Protein AF-A0A258KCG7-F1 (afdb_monomer)

pLDDT: mean 89.21, std 12.98, range [56.03, 98.56]

Radius of gyration: 28.9 Å; Cα contacts (8 Å, |Δi|>4): 181; chains: 1; bounding box: 53×54×81 Å

Nearest PDB structures (foldseek):
  7aq4-assembly1_B  TM=9.337E-01  e=1.132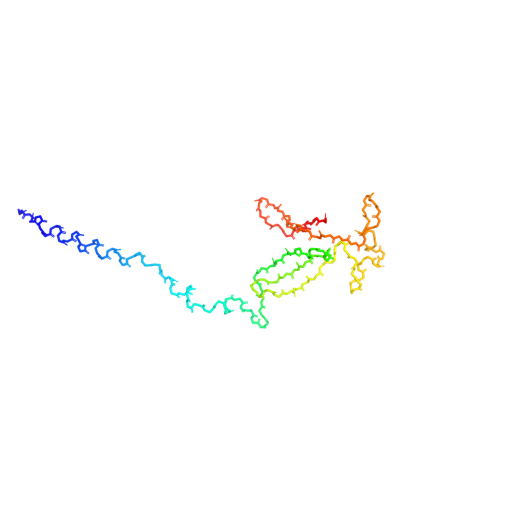E-05  Stutzerimonas stutzeri
  6y77-assembly1_B  TM=9.290E-01  e=1.818E-05  Stutzerimonas stutzeri
  6y6y-assembly1_B  TM=9.314E-01  e=2.444E-05  Stutzerimonas stutzeri
  6y7d-assembly1_B  TM=9.313E-01  e=2.593E-05  Stutzerimonas stutzeri
  2iwk-assembly1_B  TM=8.336E-01  e=1.352E-05  Achromobacter cycloclastes

Sequence (130 aa):
MKINSKYVQGMAALALLASMNACKPKDAGSVVSGDAAAKVYVAPGKYDEYYNFVSGGFSGQLSVYGLPSGRLLRVIPVFSVDPEKGWGYSEETKPMLNTSHGNVPWDDLHHVSMSQTNGEIDGRWVFANG

Foldseek 3Di:
DDDDVVVVVVVVVVVVVVVVVVPDDPCPPCVVPPPPVVVFDDDPPGFAPDWDWDWPFQQQWIWIAGPPNRDTDDIHHAAAQDVVVCACNDPVRVCRQQDPVGGRRTDTWDDKDADDDPPDRPPPDIDTDD

Secondary structure (DSSP, 8-state):
----HHHHHHHHHHHHHHHTTTTS-TTHHHHHHS-HHHHH---TT---SEEEEEE-BTT--EEEEEETTTEEEEEE-SSS-BTTTTBTTSTTTGGGGEETTEE-----B--EEEEEETTEEEEEEEEE--

Structure (mmCIF, N/CA/C/O backbone):
data_AF-A0A258KCG7-F1
#
_entry.id   AF-A0A258KCG7-F1
#
loop_
_atom_site.group_PDB
_atom_site.id
_atom_site.type_symbol
_atom_site.label_atom_id
_atom_site.label_alt_id
_atom_site.label_comp_id
_atom_site.label_asym_id
_atom_site.label_entity_id
_atom_site.label_seq_id
_atom_site.pdbx_PDB_ins_code
_atom_site.Cartn_x
_atom_site.Cartn_y
_atom_site.Cartn_z
_atom_site.occupancy
_atom_site.B_iso_or_equiv
_atom_site.auth_seq_id
_atom_site.auth_comp_id
_atom_site.auth_asym_id
_atom_site.auth_atom_id
_atom_site.pdbx_PDB_model_num
ATOM 1 N N . MET A 1 1 ? -34.702 39.872 57.531 1.00 56.03 1 MET A N 1
ATOM 2 C CA . MET A 1 1 ? -34.194 38.529 57.888 1.00 56.03 1 MET A CA 1
ATOM 3 C C . MET A 1 1 ? -32.697 38.494 57.588 1.00 56.03 1 MET A C 1
ATOM 5 O O . MET A 1 1 ? -32.335 38.585 56.425 1.00 56.03 1 MET A O 1
ATOM 9 N N . LYS A 1 2 ? -31.819 38.508 58.604 1.00 58.19 2 LYS A N 1
ATOM 10 C CA . LYS A 1 2 ? -30.358 38.474 58.389 1.00 58.19 2 LYS A CA 1
ATOM 11 C C . LYS A 1 2 ? -29.946 37.024 58.144 1.00 58.19 2 LYS A C 1
ATOM 13 O O . LYS A 1 2 ? -29.976 36.218 59.069 1.00 58.19 2 LYS A O 1
ATOM 18 N N . ILE A 1 3 ? -29.621 36.688 56.900 1.00 67.44 3 ILE A N 1
ATOM 19 C CA . ILE A 1 3 ? -29.118 35.358 56.557 1.00 67.44 3 ILE A CA 1
ATOM 20 C C . ILE A 1 3 ? -27.730 35.224 57.190 1.00 67.44 3 ILE A C 1
ATOM 22 O O . ILE A 1 3 ? -26.850 36.055 56.973 1.00 67.44 3 ILE A O 1
ATOM 26 N N . ASN A 1 4 ? -27.562 34.220 58.045 1.00 75.12 4 ASN A N 1
ATOM 27 C CA . ASN A 1 4 ? -26.335 34.038 58.807 1.00 75.12 4 ASN A CA 1
ATOM 28 C C . ASN A 1 4 ? -25.240 33.481 57.882 1.00 75.12 4 ASN A C 1
ATOM 30 O O . ASN A 1 4 ? -25.382 32.386 57.336 1.00 75.12 4 ASN A O 1
ATOM 34 N N . SER A 1 5 ? -24.156 34.246 57.714 1.00 74.56 5 SER A N 1
ATOM 35 C CA . SER A 1 5 ? -23.048 33.967 56.784 1.00 74.56 5 SER A CA 1
ATOM 36 C C . SER A 1 5 ? -22.471 32.551 56.939 1.00 74.56 5 SER A C 1
ATOM 38 O O . SER A 1 5 ? -22.109 31.913 55.954 1.00 74.56 5 SER A O 1
ATOM 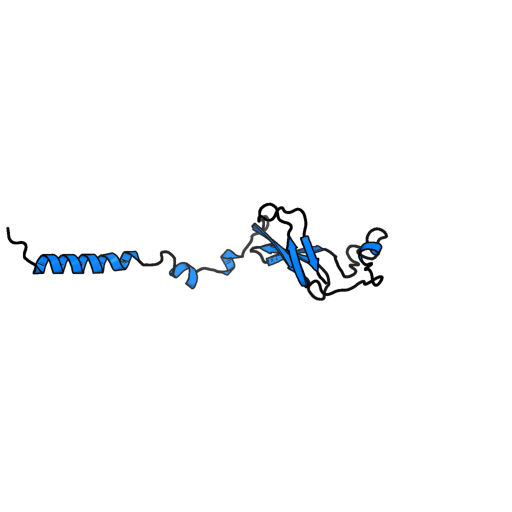40 N N . LYS A 1 6 ? -22.509 31.996 58.159 1.00 75.81 6 LYS A N 1
ATOM 41 C CA . LYS A 1 6 ? -22.060 30.626 58.450 1.00 75.81 6 LYS A CA 1
ATOM 42 C C . LYS A 1 6 ? -22.858 29.548 57.701 1.00 75.81 6 LYS A C 1
ATOM 44 O O . LYS A 1 6 ? -22.276 28.559 57.269 1.00 75.81 6 LYS A O 1
ATOM 49 N N . TYR A 1 7 ? -24.165 29.741 57.500 1.00 78.75 7 TYR A N 1
ATOM 50 C CA . TYR A 1 7 ? -24.996 28.793 56.745 1.00 78.75 7 TYR A CA 1
ATOM 51 C C . TYR A 1 7 ? -24.777 28.913 55.233 1.00 78.75 7 TYR A C 1
ATOM 53 O O . TYR A 1 7 ? -24.776 27.903 54.537 1.00 78.75 7 TYR A O 1
ATOM 61 N N . VAL A 1 8 ? -24.517 30.127 54.733 1.00 77.81 8 VAL A N 1
ATOM 62 C CA . VAL A 1 8 ? -24.192 30.368 53.315 1.00 77.81 8 VAL A CA 1
ATOM 63 C C . VAL A 1 8 ? -22.843 29.744 52.958 1.00 77.81 8 VAL A C 1
ATOM 65 O O . VAL A 1 8 ? -22.731 29.055 51.948 1.00 77.81 8 VAL A O 1
ATOM 68 N N . GLN A 1 9 ? -21.837 29.915 53.819 1.00 78.44 9 GLN A N 1
ATOM 69 C CA . GLN A 1 9 ? -20.523 29.289 53.658 1.00 78.44 9 GLN A CA 1
ATOM 70 C C . GLN A 1 9 ? -20.601 27.757 53.744 1.00 78.44 9 GLN A C 1
ATOM 72 O O . GLN A 1 9 ? -19.990 27.071 52.928 1.00 78.44 9 GLN A O 1
ATOM 77 N N . GLY A 1 10 ? -21.399 27.218 54.675 1.00 82.50 10 GLY A N 1
ATOM 78 C CA . GLY A 1 10 ? -21.628 25.774 54.789 1.00 82.50 10 GLY A CA 1
ATOM 79 C C . GLY A 1 10 ? -22.304 25.174 53.552 1.00 82.50 10 GLY A C 1
ATOM 80 O O . GLY A 1 10 ? -21.869 24.140 53.050 1.00 82.50 10 GLY A O 1
ATOM 81 N N . MET A 1 11 ? -23.320 25.849 53.006 1.00 80.62 11 MET A N 1
ATOM 82 C CA . MET A 1 11 ? -23.983 25.415 51.773 1.00 80.62 11 MET A CA 1
ATOM 83 C C . MET A 1 11 ? -23.080 25.516 50.540 1.00 80.62 11 MET A C 1
ATOM 85 O O . MET A 1 11 ? -23.105 24.621 49.698 1.00 80.62 11 MET A O 1
ATOM 89 N N . ALA A 1 12 ? -22.259 26.565 50.437 1.00 80.88 12 ALA A N 1
ATOM 90 C CA . ALA A 1 12 ? -21.298 26.711 49.347 1.00 80.88 12 ALA A CA 1
ATOM 91 C C . ALA A 1 12 ? -20.230 25.604 49.380 1.00 80.88 12 ALA A C 1
ATOM 93 O O . ALA A 1 12 ? -19.930 25.010 48.346 1.00 80.88 12 ALA A O 1
ATOM 94 N N . ALA A 1 13 ? -19.711 25.265 50.565 1.00 81.50 13 ALA A N 1
ATOM 95 C CA . ALA A 1 13 ? -18.760 24.166 50.729 1.00 81.50 13 ALA A CA 1
ATOM 96 C C . ALA A 1 13 ? -19.371 22.810 50.331 1.00 81.50 13 ALA A C 1
ATOM 98 O O . ALA A 1 13 ? -18.725 22.015 49.648 1.00 81.50 13 ALA A O 1
ATOM 99 N N . LEU A 1 14 ? -20.633 22.564 50.698 1.00 80.69 14 LEU A N 1
ATOM 100 C CA . LEU A 1 14 ? -21.340 21.332 50.349 1.00 80.69 14 LEU A CA 1
ATOM 101 C C . LEU A 1 14 ? -21.627 21.231 48.839 1.00 80.69 14 LEU A C 1
ATOM 103 O O . LEU A 1 14 ? -21.487 20.156 48.260 1.00 80.69 14 LEU A O 1
ATOM 107 N N . ALA A 1 15 ? -21.954 22.351 48.186 1.00 79.50 15 ALA A N 1
ATOM 108 C CA . ALA A 1 15 ? -22.127 22.41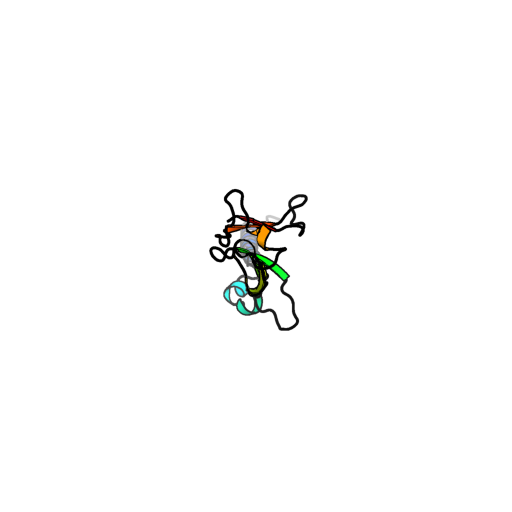7 46.735 1.00 79.50 15 ALA A CA 1
ATOM 109 C C . ALA A 1 15 ? -20.809 22.167 45.976 1.00 79.50 15 ALA A C 1
ATOM 111 O O . ALA A 1 15 ? -20.798 21.423 44.993 1.00 79.50 15 ALA A O 1
ATOM 112 N N . LEU A 1 16 ? -19.684 22.713 46.460 1.00 78.31 16 LEU A N 1
ATOM 113 C CA . LEU A 1 16 ? -18.359 22.437 45.893 1.00 78.31 16 LEU A CA 1
ATOM 114 C C . LEU A 1 16 ? -17.973 20.959 46.037 1.00 78.31 16 LEU A C 1
ATOM 116 O O . LEU A 1 16 ? -17.540 20.347 45.062 1.00 78.31 16 LEU A O 1
ATOM 120 N N . LEU A 1 17 ? -18.187 20.356 47.208 1.00 74.56 17 LEU A N 1
ATOM 121 C CA . LEU A 1 17 ? -17.909 18.933 47.438 1.00 74.56 17 LEU A CA 1
ATOM 122 C C . LEU A 1 17 ? -18.791 18.016 46.571 1.00 74.56 17 LEU A C 1
ATOM 124 O O . LEU A 1 17 ? -18.309 17.011 46.050 1.00 74.56 17 LEU A O 1
ATOM 128 N N . ALA A 1 18 ? -20.059 18.379 46.353 1.00 73.44 18 ALA A N 1
ATOM 129 C CA . ALA A 1 18 ? -20.953 17.642 45.459 1.00 73.44 18 ALA A CA 1
ATOM 130 C C . ALA A 1 18 ? -20.521 17.740 43.982 1.00 73.44 18 ALA A C 1
ATOM 132 O O . ALA A 1 18 ? -20.618 16.756 43.246 1.00 73.44 18 ALA A O 1
ATOM 133 N N . SER A 1 19 ? -19.978 18.888 43.557 1.00 70.06 19 SER A N 1
ATOM 134 C CA . SER A 1 19 ? -19.519 19.109 42.176 1.00 70.06 19 SER A CA 1
ATOM 135 C C . SER A 1 19 ? -18.281 18.288 41.783 1.00 70.06 19 SER A C 1
ATOM 137 O O . SER A 1 19 ? -18.084 18.000 40.603 1.00 70.06 19 SER A O 1
ATOM 139 N N . MET A 1 20 ? -17.487 17.812 42.752 1.00 64.50 20 MET A N 1
ATOM 140 C CA . MET A 1 20 ? -16.288 17.006 42.476 1.00 64.50 20 MET A CA 1
ATOM 141 C C . MET A 1 20 ? -16.585 15.578 41.991 1.00 64.50 20 MET A C 1
ATOM 143 O O . MET A 1 20 ? -15.712 14.937 41.409 1.00 64.50 20 MET A O 1
ATOM 147 N N . ASN A 1 21 ? -17.817 15.078 42.149 1.00 62.19 21 ASN A N 1
ATOM 148 C CA . ASN A 1 21 ? -18.220 13.782 41.585 1.00 62.19 21 ASN A CA 1
ATOM 149 C C . ASN A 1 21 ? -18.655 13.863 40.109 1.00 62.19 21 ASN A C 1
ATOM 151 O O . ASN A 1 21 ? -18.767 12.826 39.459 1.00 62.19 21 ASN A O 1
ATOM 155 N N . ALA A 1 22 ? -18.860 15.067 39.560 1.00 64.12 22 ALA A N 1
ATOM 156 C CA . ALA A 1 22 ? -19.270 15.266 38.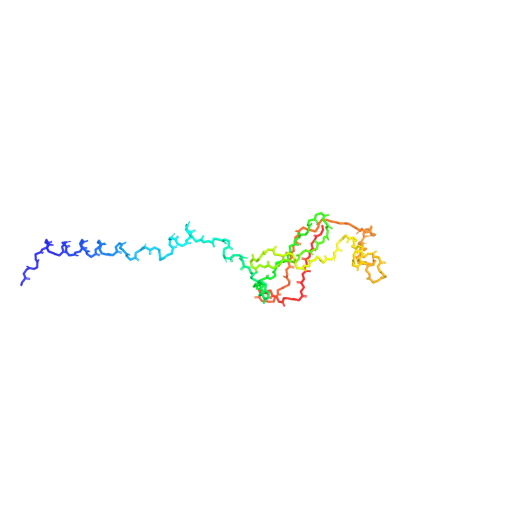167 1.00 64.12 22 ALA A CA 1
ATOM 157 C C . ALA A 1 22 ? -18.100 15.214 37.161 1.00 64.12 22 ALA A C 1
ATOM 159 O O . ALA A 1 22 ? -18.333 15.119 35.960 1.00 64.12 22 ALA A O 1
ATOM 160 N N . CYS A 1 23 ? -16.850 15.226 37.644 1.00 63.50 23 CYS A N 1
ATOM 161 C CA . CYS A 1 23 ? -15.625 15.180 36.833 1.00 63.50 23 CYS A CA 1
ATOM 162 C C . CYS A 1 23 ? -14.963 13.789 36.787 1.00 63.50 23 CYS A C 1
ATOM 164 O O . CYS A 1 23 ? -13.768 13.680 36.518 1.00 63.50 23 CYS A O 1
ATOM 166 N N . LYS A 1 24 ? -15.701 12.705 37.060 1.00 66.56 24 LYS A N 1
ATOM 167 C CA . LYS A 1 24 ? -15.178 11.352 36.819 1.00 66.56 24 LYS A CA 1
ATOM 168 C C . LYS A 1 24 ? -15.295 11.021 35.325 1.00 66.56 24 LYS A C 1
ATOM 170 O O . LYS A 1 24 ? -16.412 11.052 34.804 1.00 66.56 24 LYS A O 1
ATOM 175 N N . PRO A 1 25 ? -14.191 10.680 34.631 1.00 68.06 25 PRO A N 1
ATOM 176 C CA . PRO A 1 25 ? -14.265 10.151 33.275 1.00 68.06 25 PRO A CA 1
ATOM 177 C C . PRO A 1 25 ? -15.145 8.902 33.295 1.00 68.06 25 PRO A C 1
ATOM 179 O O . PRO A 1 25 ? -14.873 7.971 34.055 1.00 68.06 25 PRO A O 1
ATOM 182 N N . LYS A 1 26 ? -16.204 8.886 32.481 1.00 63.66 26 LYS A N 1
ATOM 183 C CA . LYS A 1 26 ? -17.196 7.798 32.458 1.00 63.66 26 LYS A CA 1
ATOM 184 C C . LYS A 1 26 ? -16.602 6.431 32.080 1.00 63.66 26 LYS A C 1
ATOM 186 O O . LYS A 1 26 ? -17.225 5.420 32.368 1.00 63.66 26 LYS A O 1
ATOM 191 N N . ASP A 1 27 ? -15.383 6.406 31.537 1.00 60.41 27 ASP A N 1
ATOM 192 C CA . ASP A 1 27 ? -14.767 5.222 30.929 1.00 60.41 27 ASP A CA 1
ATOM 193 C C . ASP A 1 27 ? -13.331 4.914 31.392 1.00 60.41 27 ASP A C 1
ATOM 195 O O . ASP A 1 27 ? -12.649 4.084 30.799 1.00 60.41 27 ASP A O 1
ATOM 199 N N . ALA A 1 28 ? -12.837 5.516 32.481 1.00 61.31 28 ALA A N 1
ATOM 200 C CA . ALA A 1 28 ? -11.464 5.240 32.941 1.00 61.31 28 ALA A CA 1
ATOM 201 C C . ALA A 1 28 ? -11.218 3.749 33.274 1.00 61.31 28 ALA A C 1
ATOM 203 O O . ALA A 1 28 ? -10.111 3.244 33.094 1.00 61.31 28 ALA A O 1
ATOM 204 N N . GLY A 1 29 ? -12.254 3.025 33.719 1.00 60.47 29 GLY A N 1
ATOM 205 C CA . GLY A 1 29 ? -12.169 1.592 34.012 1.00 60.47 29 GLY A CA 1
ATOM 206 C C . GLY A 1 29 ? -12.074 0.710 32.762 1.00 60.47 29 GLY A C 1
ATOM 207 O O . GLY A 1 29 ? -11.313 -0.257 32.765 1.00 60.47 29 GLY A O 1
ATOM 208 N N . SER A 1 30 ? -12.779 1.052 31.677 1.00 58.81 30 SER A N 1
ATOM 209 C CA . SER A 1 30 ? -12.830 0.244 30.445 1.00 58.81 30 SER A CA 1
ATOM 210 C C . SER A 1 30 ? -11.537 0.319 29.626 1.00 58.81 30 SER A C 1
ATOM 212 O O . SER A 1 30 ? -11.247 -0.584 28.846 1.00 58.81 30 SER A O 1
ATOM 214 N N . VAL A 1 31 ? -10.719 1.354 29.833 1.00 59.03 31 VAL A N 1
ATOM 215 C CA . VAL A 1 31 ? -9.389 1.481 29.214 1.00 59.03 31 VAL A CA 1
ATOM 216 C C . VAL A 1 31 ? -8.351 0.590 29.905 1.00 59.03 31 VAL A C 1
ATOM 218 O O . VAL A 1 31 ? -7.487 0.039 29.234 1.00 59.03 31 VAL A O 1
ATOM 221 N N . VAL A 1 32 ? -8.447 0.413 31.228 1.00 62.00 32 VAL A N 1
ATOM 222 C CA . VAL A 1 32 ? -7.477 -0.371 32.022 1.00 62.00 32 VAL A CA 1
ATOM 223 C C . VAL A 1 32 ? -7.856 -1.855 32.113 1.00 62.00 32 VAL A C 1
ATOM 225 O O . VAL A 1 32 ? -6.980 -2.703 32.243 1.00 62.00 32 VAL A O 1
ATOM 228 N N . SER A 1 33 ? -9.150 -2.178 32.030 1.00 61.25 33 SER A N 1
ATOM 229 C CA . SER A 1 33 ? -9.673 -3.552 32.155 1.00 61.25 33 SER A CA 1
ATOM 230 C C . SER A 1 33 ? -10.390 -4.076 30.905 1.00 61.25 33 SER A C 1
ATOM 232 O O . SER A 1 33 ? -10.911 -5.189 30.914 1.00 61.25 33 SER A O 1
ATOM 234 N N . GLY A 1 34 ? -10.433 -3.291 29.826 1.00 61.88 34 GLY A N 1
ATOM 235 C CA . GLY A 1 34 ? -11.039 -3.711 28.567 1.00 61.88 34 GLY A CA 1
ATOM 236 C C . GLY A 1 34 ? -10.186 -4.747 27.846 1.00 61.88 34 GLY A C 1
ATOM 237 O O . GLY A 1 34 ? -8.971 -4.598 27.737 1.00 61.88 34 GLY A O 1
ATOM 238 N N . ASP A 1 35 ? -10.840 -5.771 27.305 1.00 76.56 35 ASP A N 1
ATOM 239 C CA . ASP A 1 35 ? -10.208 -6.761 26.440 1.00 76.56 35 ASP A CA 1
ATOM 240 C C . ASP A 1 35 ? -9.791 -6.099 25.115 1.00 76.56 35 ASP A C 1
ATOM 242 O O . ASP A 1 35 ? -10.573 -5.966 24.171 1.00 76.56 35 ASP A O 1
ATOM 246 N N . ALA A 1 36 ? -8.551 -5.609 25.062 1.00 78.38 36 ALA A N 1
ATOM 247 C CA . ALA A 1 36 ? -7.979 -5.009 23.862 1.00 78.38 36 ALA A CA 1
ATOM 248 C C . ALA A 1 36 ? -7.968 -5.994 22.681 1.00 78.38 36 ALA A C 1
ATOM 250 O O . ALA A 1 36 ? -8.107 -5.562 21.537 1.00 78.38 36 ALA A O 1
ATOM 251 N N . ALA A 1 37 ? -7.870 -7.302 22.945 1.00 80.56 37 ALA A N 1
ATOM 252 C CA . ALA A 1 37 ? -7.913 -8.321 21.904 1.00 80.56 37 ALA A CA 1
ATOM 253 C C . ALA A 1 37 ? -9.317 -8.427 21.289 1.00 80.56 37 ALA A C 1
ATOM 255 O O . ALA A 1 37 ? -9.443 -8.505 20.066 1.00 80.56 37 ALA A O 1
ATOM 256 N N . ALA A 1 38 ? -10.379 -8.319 22.096 1.00 83.69 38 ALA A N 1
ATOM 257 C CA . ALA A 1 38 ? -11.752 -8.283 21.585 1.00 83.69 38 ALA A CA 1
ATOM 258 C C . ALA A 1 38 ? -12.019 -7.092 20.646 1.00 83.69 38 ALA A C 1
ATOM 260 O O . ALA A 1 38 ? -12.866 -7.199 19.762 1.00 83.69 38 ALA A O 1
ATOM 261 N N . LYS A 1 39 ? -11.292 -5.972 20.789 1.00 84.44 39 LYS A N 1
ATOM 262 C CA . LYS A 1 39 ? -11.452 -4.785 19.925 1.00 84.44 39 LYS A CA 1
ATOM 263 C C . LYS A 1 39 ? -10.850 -4.946 18.526 1.00 84.44 39 LYS A C 1
ATOM 265 O O . LYS A 1 39 ? -11.278 -4.249 17.613 1.00 84.44 39 LYS A O 1
ATOM 270 N N . VAL A 1 40 ? -9.866 -5.831 18.359 1.00 91.81 40 VAL A N 1
ATOM 271 C CA . VAL A 1 40 ? -9.204 -6.089 17.063 1.00 91.81 40 VAL A CA 1
ATOM 272 C C . VAL A 1 40 ? -9.673 -7.387 16.404 1.00 91.81 40 VAL A C 1
ATOM 274 O O . VAL A 1 40 ? -9.306 -7.687 15.270 1.00 91.81 40 VAL A O 1
ATOM 277 N N . TYR A 1 41 ? -10.503 -8.165 17.099 1.00 93.56 41 TYR A N 1
ATOM 278 C CA . TYR A 1 41 ? -11.031 -9.414 16.580 1.00 93.56 41 TYR A CA 1
ATOM 279 C C . TYR A 1 41 ? -12.113 -9.177 15.519 1.00 93.56 41 TYR A C 1
ATOM 281 O O . TYR A 1 41 ? -13.151 -8.571 15.781 1.00 93.56 41 TYR A O 1
ATOM 289 N N . VAL A 1 42 ? -11.901 -9.739 14.326 1.00 96.12 42 VAL A N 1
ATOM 290 C CA . VAL A 1 42 ? -12.881 -9.752 13.232 1.00 96.12 42 VAL A CA 1
ATOM 291 C C . VAL A 1 42 ? -13.244 -11.201 12.915 1.00 96.12 42 VAL A C 1
ATOM 293 O O . VAL A 1 42 ? -12.426 -11.966 12.401 1.00 96.12 42 VAL A O 1
ATOM 296 N N . ALA A 1 43 ? -14.481 -11.586 13.235 1.00 96.19 43 ALA A N 1
ATOM 297 C CA . ALA A 1 43 ? -14.963 -12.956 13.077 1.00 96.19 43 ALA A CA 1
ATOM 298 C C . ALA A 1 43 ? -15.018 -13.407 11.597 1.00 96.19 43 ALA A C 1
ATOM 300 O O . ALA A 1 43 ? -15.171 -12.576 10.696 1.00 96.19 43 ALA A O 1
ATOM 301 N N . PRO A 1 44 ? -14.963 -14.724 11.315 1.00 97.38 44 PRO A N 1
ATOM 302 C CA . PRO A 1 44 ? -15.188 -15.252 9.971 1.00 97.38 44 PRO A CA 1
ATOM 303 C C . PRO A 1 44 ? -16.509 -14.757 9.363 1.00 97.38 44 PRO A C 1
ATOM 305 O O . PRO A 1 44 ? -17.540 -14.710 10.034 1.00 97.38 44 PRO A O 1
ATOM 308 N N . GLY A 1 45 ? -16.478 -14.369 8.086 1.00 97.38 45 GLY A N 1
ATOM 309 C CA . GLY A 1 45 ? -17.635 -13.792 7.390 1.00 97.38 45 GLY A CA 1
ATOM 310 C C . GLY A 1 45 ? -17.919 -12.319 7.719 1.00 97.38 45 GLY A C 1
ATOM 311 O O . GLY A 1 45 ? -18.920 -11.782 7.248 1.00 97.38 45 GLY A O 1
ATOM 312 N N . LYS A 1 46 ? -17.066 -11.658 8.514 1.00 97.88 46 LYS A N 1
ATOM 313 C CA . LYS A 1 46 ? -17.101 -10.207 8.745 1.00 97.88 46 LYS A CA 1
ATOM 314 C C . LYS A 1 46 ? -15.929 -9.512 8.057 1.00 97.88 46 LYS A C 1
ATOM 316 O O . LYS A 1 46 ? -14.868 -10.107 7.856 1.00 97.88 46 LYS A O 1
ATOM 321 N N . TYR A 1 47 ? -16.153 -8.251 7.704 1.00 97.62 47 TYR A N 1
ATOM 322 C CA . TYR A 1 47 ? -15.184 -7.406 7.021 1.00 97.62 47 TYR A CA 1
ATOM 323 C C . TYR A 1 47 ? -14.427 -6.522 8.005 1.00 97.62 47 TYR A C 1
ATOM 325 O O . TYR A 1 47 ? -14.952 -6.147 9.053 1.00 97.62 47 TYR A O 1
ATOM 333 N N . ASP A 1 48 ? -13.196 -6.205 7.628 1.00 98.44 48 ASP A N 1
ATOM 334 C CA . ASP A 1 48 ? -12.451 -5.086 8.185 1.00 98.44 48 ASP A CA 1
ATOM 335 C C . ASP A 1 48 ? -13.102 -3.756 7.777 1.00 98.44 48 ASP A C 1
ATOM 337 O O . ASP A 1 48 ? -13.790 -3.673 6.758 1.00 98.44 48 ASP A O 1
ATOM 341 N N . GLU A 1 49 ? -12.892 -2.724 8.587 1.00 97.50 49 GLU A N 1
ATOM 342 C CA . GLU A 1 49 ? -13.472 -1.393 8.385 1.00 97.50 49 GLU A CA 1
ATOM 343 C C . GLU A 1 49 ? -12.604 -0.530 7.460 1.00 97.50 49 GLU A C 1
ATOM 345 O O . GLU A 1 49 ? -13.130 0.261 6.680 1.00 97.50 49 GLU A O 1
ATOM 350 N N . TYR A 1 50 ? -11.280 -0.719 7.500 1.00 97.69 50 TYR A N 1
ATOM 351 C CA . TYR A 1 50 ? -10.335 0.064 6.704 1.00 97.69 50 TYR A CA 1
ATOM 352 C C . TYR A 1 50 ? -9.387 -0.820 5.902 1.00 97.69 50 TYR A C 1
ATOM 354 O O . TYR A 1 50 ? -8.930 -1.866 6.371 1.00 97.69 50 TYR A O 1
ATOM 362 N N . TYR A 1 51 ? -9.021 -0.330 4.720 1.00 98.19 51 TYR A N 1
ATOM 363 C CA . TYR A 1 51 ? -7.843 -0.789 3.997 1.00 98.19 51 TYR A CA 1
ATOM 364 C C . TYR A 1 51 ? -6.630 0.024 4.432 1.00 98.19 51 TYR A C 1
ATOM 366 O O . TYR A 1 51 ? -6.683 1.251 4.503 1.00 98.19 51 TYR A O 1
ATOM 374 N N . ASN A 1 52 ? -5.526 -0.665 4.680 1.00 97.88 52 ASN A N 1
ATOM 375 C CA . ASN A 1 52 ? -4.251 -0.055 5.000 1.00 97.88 52 ASN A CA 1
ATOM 376 C C . ASN A 1 52 ? -3.232 -0.415 3.915 1.00 97.88 52 ASN A C 1
ATOM 378 O O . ASN A 1 52 ? -2.825 -1.574 3.809 1.00 97.88 52 ASN A O 1
ATOM 382 N N . PHE A 1 53 ? -2.857 0.572 3.102 1.00 98.38 53 PHE A N 1
ATOM 383 C CA . PHE A 1 53 ? -1.819 0.448 2.080 1.00 98.38 53 PHE A CA 1
ATOM 384 C C . PHE A 1 53 ? -0.465 0.747 2.715 1.00 98.38 53 PHE A C 1
ATOM 386 O O . PHE A 1 53 ? -0.208 1.869 3.146 1.00 98.38 53 PHE A O 1
ATOM 393 N N . VAL A 1 54 ? 0.389 -0.267 2.787 1.00 97.62 54 VAL A N 1
ATOM 394 C CA . VAL A 1 54 ? 1.635 -0.229 3.551 1.00 97.62 54 VAL A CA 1
ATOM 395 C C . VAL A 1 54 ? 2.803 -0.555 2.642 1.00 97.62 54 VAL A C 1
ATOM 397 O O . VAL A 1 54 ? 2.740 -1.479 1.826 1.00 97.62 54 VAL A O 1
ATOM 400 N N . SER A 1 55 ? 3.881 0.200 2.819 1.00 98.12 55 SER A N 1
ATOM 401 C CA . SER A 1 55 ? 5.152 -0.072 2.168 1.00 98.12 55 SER A CA 1
ATOM 402 C C . SER A 1 55 ? 5.647 -1.490 2.480 1.00 98.12 55 SER A C 1
ATOM 404 O O . SER A 1 55 ? 5.564 -1.962 3.615 1.00 98.12 55 SER A O 1
ATOM 406 N N . GLY A 1 56 ? 6.160 -2.180 1.462 1.00 97.25 56 GLY A N 1
ATOM 407 C CA . GLY A 1 56 ? 6.864 -3.450 1.626 1.00 97.25 56 GLY A CA 1
ATOM 408 C C . GLY A 1 56 ? 8.367 -3.294 1.866 1.00 97.25 56 GLY A C 1
ATOM 409 O O . GLY A 1 56 ? 9.068 -4.310 1.886 1.00 97.25 56 GLY A O 1
ATOM 410 N N . GLY A 1 57 ? 8.868 -2.062 1.999 1.00 97.94 57 GLY A N 1
ATOM 411 C CA . GLY A 1 57 ? 10.291 -1.740 2.102 1.00 97.94 57 GLY A CA 1
ATOM 412 C C . GLY A 1 57 ? 11.111 -2.391 0.989 1.00 97.94 57 GLY A C 1
ATOM 413 O O . GLY A 1 57 ? 10.674 -2.456 -0.162 1.00 97.94 57 GLY A O 1
ATOM 414 N N . PHE A 1 58 ? 12.236 -2.999 1.372 1.00 97.69 58 PHE A N 1
ATOM 415 C CA . PHE A 1 58 ? 13.174 -3.699 0.485 1.00 97.69 58 PHE A CA 1
ATOM 416 C C . PHE A 1 58 ? 12.579 -4.859 -0.331 1.00 97.69 58 PHE A C 1
ATOM 418 O O . PHE A 1 58 ? 13.268 -5.422 -1.179 1.00 97.69 58 PHE A O 1
ATOM 425 N N . SER A 1 59 ? 11.325 -5.263 -0.093 1.00 97.31 59 SER A N 1
ATOM 426 C CA . SER A 1 59 ? 10.640 -6.159 -1.036 1.00 97.31 59 SER A CA 1
ATOM 427 C C . SER A 1 59 ? 10.308 -5.466 -2.362 1.00 97.31 59 SER A C 1
ATOM 429 O O . SER A 1 59 ? 10.111 -6.146 -3.368 1.00 97.31 59 SER A O 1
ATOM 431 N N . GLY A 1 60 ? 10.216 -4.134 -2.373 1.00 97.69 60 GLY A N 1
ATOM 432 C CA . GLY A 1 60 ? 9.803 -3.325 -3.518 1.00 97.69 60 GLY A CA 1
ATOM 433 C C . GLY A 1 60 ? 8.313 -3.426 -3.852 1.00 97.69 60 GLY A C 1
ATOM 434 O O . GLY A 1 60 ? 7.891 -2.902 -4.879 1.00 97.69 60 GLY A O 1
ATOM 435 N N . GLN A 1 61 ? 7.511 -4.100 -3.017 1.00 98.12 61 GLN A N 1
ATOM 436 C CA . GLN A 1 61 ? 6.085 -4.342 -3.259 1.00 98.12 61 GLN A CA 1
ATOM 437 C C . GLN A 1 61 ? 5.190 -3.520 -2.327 1.00 98.12 61 GLN A C 1
ATOM 439 O O . GLN A 1 61 ? 5.607 -3.085 -1.254 1.00 98.12 61 GLN A O 1
ATOM 444 N N . LEU A 1 62 ? 3.923 -3.344 -2.706 1.00 98.50 62 LEU A N 1
ATOM 445 C CA . LEU A 1 62 ? 2.909 -2.679 -1.886 1.00 98.50 62 LEU A CA 1
ATOM 446 C C . LEU A 1 62 ? 1.996 -3.720 -1.229 1.00 98.50 62 LEU A C 1
ATOM 448 O O . LEU A 1 62 ? 1.419 -4.565 -1.912 1.00 98.50 62 LEU A O 1
ATOM 452 N N . SER A 1 63 ? 1.820 -3.653 0.089 1.00 98.12 63 SER A N 1
ATOM 453 C CA . SER A 1 63 ? 0.926 -4.558 0.823 1.00 98.12 63 SER A CA 1
ATOM 454 C C . SER A 1 63 ? -0.380 -3.869 1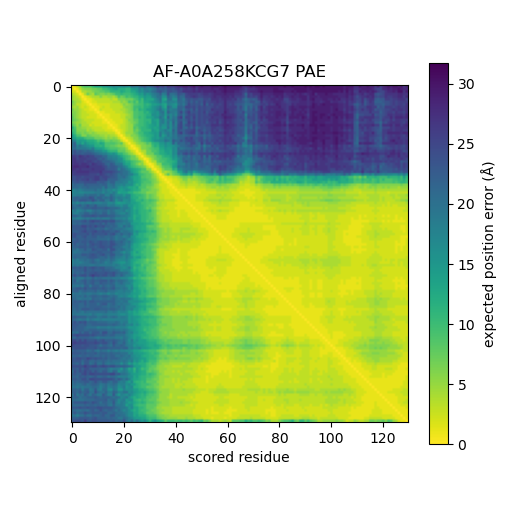.204 1.00 98.12 63 SER A C 1
ATOM 456 O O . SER A 1 63 ? -0.392 -2.696 1.565 1.00 98.12 63 SER A O 1
ATOM 458 N N . VAL A 1 64 ? -1.483 -4.611 1.166 1.00 98.56 64 VAL A N 1
ATOM 459 C CA . VAL A 1 64 ? -2.808 -4.155 1.594 1.00 98.56 64 VAL A CA 1
ATOM 460 C C . VAL A 1 64 ? -3.263 -5.009 2.763 1.00 98.56 64 VAL A C 1
ATOM 462 O O . VAL A 1 64 ? -3.462 -6.215 2.614 1.00 98.56 64 VAL A O 1
ATOM 465 N N . TYR A 1 65 ? -3.451 -4.378 3.913 1.00 98.56 65 TYR A N 1
ATOM 466 C CA . TYR A 1 65 ? -3.970 -5.002 5.126 1.00 98.56 65 TYR A CA 1
ATOM 467 C C . TYR A 1 65 ? -5.405 -4.552 5.403 1.00 98.56 65 TYR A C 1
ATOM 469 O O . TYR A 1 65 ? -5.798 -3.449 5.026 1.00 98.56 65 TYR A O 1
ATOM 477 N N . GLY A 1 66 ? -6.176 -5.395 6.086 1.00 98.50 66 GLY A N 1
ATOM 478 C CA . GLY A 1 66 ? -7.448 -5.011 6.697 1.00 98.50 66 GLY A CA 1
ATOM 479 C C . GLY A 1 66 ? -7.246 -4.560 8.143 1.00 98.50 66 GLY A C 1
ATOM 480 O O . GLY A 1 66 ? -6.505 -5.205 8.888 1.00 98.50 66 GLY A O 1
ATOM 481 N N . LEU A 1 67 ? -7.899 -3.472 8.552 1.00 97.56 67 LEU A N 1
ATOM 482 C CA . LEU A 1 67 ? -7.952 -3.032 9.949 1.00 97.56 67 LEU A CA 1
ATOM 483 C C . LEU A 1 67 ? -9.390 -3.103 10.497 1.00 97.56 67 LEU A C 1
ATOM 485 O O . LEU A 1 67 ? -10.322 -2.696 9.801 1.00 97.56 67 LEU A O 1
ATOM 489 N N . PRO A 1 68 ? -9.583 -3.563 11.749 1.00 96.81 68 PRO A N 1
ATOM 490 C CA . PRO A 1 68 ? -8.552 -3.721 12.779 1.00 96.81 68 PRO A CA 1
ATOM 491 C C . PRO A 1 68 ? -7.885 -5.106 12.839 1.00 96.81 68 PRO A C 1
ATOM 493 O O . PRO A 1 68 ? -7.009 -5.296 13.677 1.00 96.81 68 PRO A O 1
ATOM 496 N N . SER A 1 69 ? -8.253 -6.067 11.984 1.00 96.75 69 SER A N 1
ATOM 497 C CA . SER A 1 69 ? -7.766 -7.451 12.118 1.00 96.75 69 SER A CA 1
ATOM 498 C C . SER A 1 69 ? -6.267 -7.635 11.870 1.00 96.75 69 SER A C 1
ATOM 500 O O . SER A 1 69 ? -5.704 -8.648 12.282 1.00 96.75 69 SER A O 1
ATOM 502 N N . GLY A 1 70 ? -5.624 -6.708 11.153 1.00 96.69 70 GLY A N 1
ATOM 503 C CA . GLY A 1 70 ? -4.212 -6.797 10.779 1.00 96.69 70 GLY A CA 1
ATOM 504 C C . GLY A 1 70 ? -3.911 -7.901 9.760 1.00 96.69 70 GLY A C 1
ATOM 505 O O . GLY A 1 70 ? -2.752 -8.263 9.571 1.00 96.69 70 GLY A O 1
ATOM 506 N N . ARG A 1 71 ? -4.931 -8.465 9.102 1.00 98.00 71 ARG A N 1
ATOM 507 C CA . ARG A 1 71 ? -4.752 -9.533 8.108 1.00 98.00 71 ARG A CA 1
ATOM 508 C C . ARG A 1 71 ? -4.251 -8.958 6.786 1.00 98.00 71 ARG A C 1
ATOM 510 O O . ARG A 1 71 ? -4.806 -7.978 6.289 1.00 98.00 71 ARG A O 1
ATOM 517 N N . LEU A 1 72 ? -3.239 -9.594 6.197 1.00 98.12 72 LEU A N 1
ATOM 518 C CA . LEU A 1 72 ? -2.779 -9.296 4.841 1.00 98.12 72 LEU A CA 1
ATOM 519 C C . LEU A 1 72 ? -3.839 -9.756 3.834 1.00 98.12 72 LEU A C 1
ATOM 521 O O . LEU A 1 72 ? -4.178 -10.936 3.782 1.00 98.12 72 LEU A O 1
ATOM 525 N N . LEU A 1 73 ? -4.351 -8.826 3.033 1.00 98.12 73 LEU A N 1
ATOM 526 C CA . LEU A 1 73 ? -5.357 -9.092 2.005 1.00 98.12 73 LEU A CA 1
ATOM 527 C C . LEU A 1 73 ? -4.717 -9.269 0.630 1.00 98.12 73 LEU A C 1
ATOM 529 O O . LEU A 1 73 ? -5.155 -10.107 -0.159 1.00 98.12 73 LEU A O 1
ATOM 533 N N . ARG A 1 74 ? -3.687 -8.470 0.321 1.00 97.56 74 ARG A N 1
ATOM 534 C CA . ARG A 1 74 ? -3.034 -8.494 -0.991 1.00 97.56 74 ARG A CA 1
ATOM 535 C C . ARG A 1 74 ? -1.605 -7.969 -0.936 1.00 97.56 74 ARG A C 1
ATOM 537 O O . ARG A 1 74 ? -1.328 -7.011 -0.228 1.00 97.56 74 ARG A O 1
ATOM 544 N N . VAL A 1 75 ? -0.737 -8.547 -1.763 1.00 98.12 75 VAL A N 1
ATOM 545 C CA . VAL A 1 75 ? 0.540 -7.948 -2.172 1.00 98.12 75 VAL A CA 1
ATOM 546 C C . VAL A 1 75 ? 0.423 -7.566 -3.646 1.00 98.12 75 VAL A C 1
ATOM 548 O O . VAL A 1 75 ? 0.054 -8.401 -4.477 1.00 98.12 75 VAL A O 1
ATOM 551 N N . ILE A 1 76 ? 0.667 -6.296 -3.948 1.00 98.31 76 ILE A N 1
ATOM 552 C CA . ILE A 1 76 ? 0.613 -5.695 -5.281 1.00 98.31 76 ILE A CA 1
ATOM 553 C C . ILE A 1 76 ? 2.058 -5.486 -5.750 1.00 98.31 76 ILE A C 1
ATOM 555 O O . ILE A 1 76 ? 2.793 -4.752 -5.083 1.00 98.31 76 ILE A O 1
ATOM 559 N N . PRO A 1 77 ? 2.475 -6.118 -6.862 1.00 98.00 77 PRO A N 1
ATOM 560 C CA . PRO A 1 77 ? 3.809 -5.915 -7.402 1.00 98.00 77 PRO A CA 1
ATOM 561 C C . PRO A 1 77 ? 4.025 -4.487 -7.912 1.00 98.00 77 PRO A C 1
ATOM 563 O O . PRO A 1 77 ? 3.136 -3.938 -8.564 1.00 98.00 77 PRO A O 1
ATOM 566 N N . VAL A 1 78 ? 5.189 -3.902 -7.623 1.00 97.75 78 VAL A N 1
ATOM 567 C CA . VAL A 1 78 ? 5.577 -2.550 -8.046 1.00 97.75 78 VAL A CA 1
AT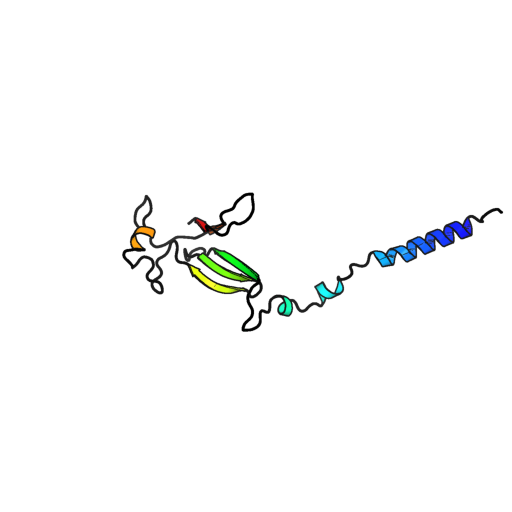OM 568 C C . VAL A 1 78 ? 7.004 -2.561 -8.605 1.00 97.75 78 VAL A C 1
ATOM 570 O O . VAL A 1 78 ? 7.168 -2.635 -9.821 1.00 97.75 78 VAL A O 1
ATOM 573 N N . PHE A 1 79 ? 8.035 -2.534 -7.755 1.00 97.75 79 PHE A N 1
ATOM 574 C CA . PHE A 1 79 ? 9.424 -2.322 -8.190 1.00 97.75 79 PHE A CA 1
ATOM 575 C C . PHE A 1 79 ? 10.248 -3.601 -8.354 1.00 97.75 79 PHE A C 1
ATOM 577 O O . PHE A 1 79 ? 11.259 -3.601 -9.049 1.00 97.75 79 PHE A O 1
ATOM 584 N N . SER A 1 80 ? 9.808 -4.707 -7.755 1.00 97.00 80 SER A N 1
ATOM 585 C CA . SER A 1 80 ? 10.498 -5.997 -7.849 1.00 97.00 80 SER A CA 1
ATOM 586 C C . SER A 1 80 ? 9.691 -6.992 -8.669 1.00 97.00 80 SER A C 1
ATOM 588 O O . SER A 1 80 ? 8.458 -6.980 -8.639 1.00 97.00 80 SER A O 1
ATOM 590 N N . VAL A 1 81 ? 10.372 -7.901 -9.367 1.00 97.62 81 VAL A N 1
ATOM 591 C CA . VAL A 1 81 ? 9.715 -9.019 -10.069 1.00 97.62 81 VAL A CA 1
ATOM 592 C C . VAL A 1 81 ? 8.876 -9.871 -9.108 1.00 97.62 81 VAL A C 1
ATOM 594 O O . VAL A 1 81 ? 9.254 -10.090 -7.957 1.00 97.62 81 VAL A O 1
ATOM 597 N N . ASP A 1 82 ? 7.737 -10.378 -9.580 1.00 97.81 82 ASP A N 1
ATOM 598 C CA . ASP A 1 82 ? 6.867 -11.275 -8.809 1.00 97.81 82 ASP A CA 1
ATOM 599 C C . ASP A 1 82 ? 6.449 -12.469 -9.683 1.00 97.81 82 ASP A C 1
ATOM 601 O O . ASP A 1 82 ? 5.563 -12.335 -10.537 1.00 97.81 82 ASP A O 1
ATOM 605 N N . PRO A 1 83 ? 7.078 -13.645 -9.505 1.00 96.44 83 PRO A N 1
ATOM 606 C CA . PRO A 1 83 ? 6.813 -14.807 -10.346 1.00 96.44 83 PRO A CA 1
ATOM 607 C C . PRO A 1 83 ? 5.454 -15.458 -10.069 1.00 96.44 83 PRO A C 1
ATOM 609 O O . PRO A 1 83 ? 4.905 -16.086 -10.969 1.00 96.44 83 PRO A O 1
ATOM 612 N N . GLU A 1 84 ? 4.876 -15.290 -8.873 1.00 96.50 84 GLU A N 1
ATOM 613 C CA . GLU A 1 84 ? 3.536 -15.810 -8.554 1.0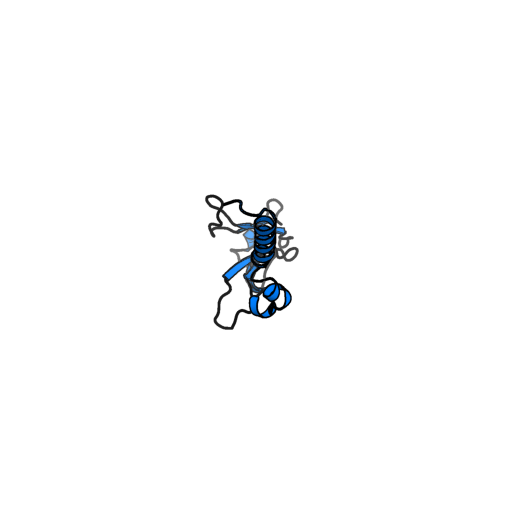0 96.50 84 GLU A CA 1
ATOM 614 C C . GLU A 1 84 ? 2.481 -15.153 -9.455 1.00 96.50 84 GLU A C 1
ATOM 616 O O . GLU A 1 84 ? 1.519 -15.792 -9.876 1.00 96.50 84 GLU A O 1
ATOM 621 N N . LYS A 1 85 ? 2.679 -13.865 -9.764 1.00 95.94 85 LYS A N 1
ATOM 622 C CA . LYS A 1 85 ? 1.742 -13.041 -10.546 1.00 95.94 85 LYS A CA 1
ATOM 623 C C . LYS A 1 85 ? 2.214 -12.787 -11.981 1.00 95.94 85 LYS A C 1
ATOM 625 O O . LYS A 1 85 ? 1.487 -12.163 -12.746 1.00 95.94 85 LYS A O 1
ATOM 630 N N . GLY A 1 86 ? 3.418 -13.233 -12.339 1.00 97.50 86 GLY A N 1
ATOM 631 C CA . GLY A 1 86 ? 4.046 -12.965 -13.635 1.00 97.50 86 GLY A CA 1
ATOM 632 C C . GLY A 1 86 ? 4.514 -11.516 -13.837 1.00 97.50 86 GLY A C 1
ATOM 633 O O . GLY A 1 86 ? 4.824 -11.140 -14.968 1.00 97.50 86 GLY A O 1
ATOM 634 N N . TRP A 1 87 ? 4.590 -10.703 -12.776 1.00 98.12 87 TRP A N 1
ATOM 635 C CA . TRP A 1 87 ? 5.030 -9.306 -12.860 1.00 98.12 87 TRP A CA 1
ATOM 636 C C . TRP A 1 87 ? 6.521 -9.223 -13.173 1.00 98.12 87 TRP A C 1
ATOM 638 O O . TRP A 1 87 ? 7.349 -9.790 -12.456 1.00 98.12 87 TRP A O 1
ATOM 648 N N . GLY A 1 88 ? 6.853 -8.520 -14.253 1.00 97.31 88 GLY A N 1
ATOM 649 C CA . GLY A 1 88 ? 8.202 -8.467 -14.808 1.00 97.31 88 GLY A CA 1
ATOM 650 C C . GLY A 1 88 ? 8.546 -9.661 -15.705 1.00 97.31 88 GLY A C 1
ATOM 651 O O . GLY A 1 88 ? 9.648 -9.710 -16.247 1.00 97.31 88 GLY A O 1
ATOM 652 N N . TYR A 1 89 ? 7.610 -10.597 -15.906 1.00 96.88 89 TYR A N 1
ATOM 653 C CA . TYR A 1 89 ? 7.783 -11.764 -16.777 1.00 96.88 89 TYR A CA 1
ATOM 654 C C . TYR A 1 89 ? 6.840 -11.757 -17.984 1.00 96.88 89 TYR A C 1
ATOM 656 O O . TYR A 1 89 ? 7.222 -12.267 -19.038 1.00 96.88 89 TYR A O 1
ATOM 664 N N . SER A 1 90 ? 5.642 -11.174 -17.866 1.00 96.69 90 SER A N 1
ATOM 665 C CA . SER A 1 90 ? 4.730 -11.005 -19.004 1.00 96.69 90 SER A CA 1
ATOM 666 C C . SER A 1 90 ? 5.138 -9.825 -19.893 1.00 96.69 90 SER A C 1
ATOM 668 O O . SER A 1 90 ? 5.775 -8.877 -19.428 1.00 96.69 90 SER A O 1
ATOM 670 N N . GLU A 1 91 ? 4.744 -9.847 -21.167 1.00 97.06 91 GLU A N 1
ATOM 671 C CA . GLU A 1 91 ? 5.043 -8.756 -22.107 1.00 97.06 91 GLU A CA 1
ATOM 672 C C . GLU A 1 91 ? 4.436 -7.418 -21.663 1.00 97.06 91 GLU A C 1
ATOM 674 O O . GLU A 1 91 ? 5.026 -6.363 -21.876 1.00 97.06 91 GLU A O 1
ATOM 679 N N . GLU A 1 92 ? 3.301 -7.453 -20.968 1.00 96.75 92 GLU A N 1
ATOM 680 C CA . GLU A 1 92 ? 2.613 -6.267 -20.453 1.00 96.75 92 GLU A CA 1
ATOM 681 C C . GLU A 1 92 ? 3.324 -5.655 -19.241 1.00 96.75 92 GLU A C 1
ATOM 683 O O . GLU A 1 92 ? 3.188 -4.461 -18.988 1.00 96.75 92 GLU A O 1
ATOM 688 N N . THR A 1 93 ? 4.074 -6.456 -18.477 1.00 97.50 93 THR A N 1
ATOM 689 C CA . THR A 1 93 ? 4.667 -6.021 -17.202 1.00 97.50 93 THR A CA 1
ATOM 690 C C . THR A 1 93 ? 6.175 -5.819 -17.274 1.00 97.50 93 THR A C 1
ATOM 692 O O . THR A 1 93 ? 6.711 -5.035 -16.496 1.00 97.50 93 THR A O 1
ATOM 695 N N . LYS A 1 94 ? 6.877 -6.431 -18.237 1.00 95.50 94 LYS A N 1
ATOM 696 C CA . LYS A 1 94 ? 8.309 -6.171 -18.483 1.00 95.50 94 LYS A CA 1
ATOM 697 C C . LYS A 1 94 ? 8.634 -4.675 -18.630 1.00 95.50 94 LYS A C 1
ATOM 699 O O . LYS A 1 94 ? 9.594 -4.234 -17.997 1.00 95.50 94 LYS A O 1
ATOM 704 N N . PRO A 1 95 ? 7.866 -3.867 -19.395 1.00 96.19 95 PRO A N 1
ATOM 705 C CA . PRO A 1 95 ? 8.160 -2.443 -19.535 1.00 96.19 95 PRO A CA 1
ATOM 706 C C . PRO A 1 95 ? 7.979 -1.646 -18.241 1.00 96.19 95 PRO A C 1
ATOM 708 O O . PRO A 1 95 ? 8.579 -0.584 -18.113 1.00 96.19 95 PRO A 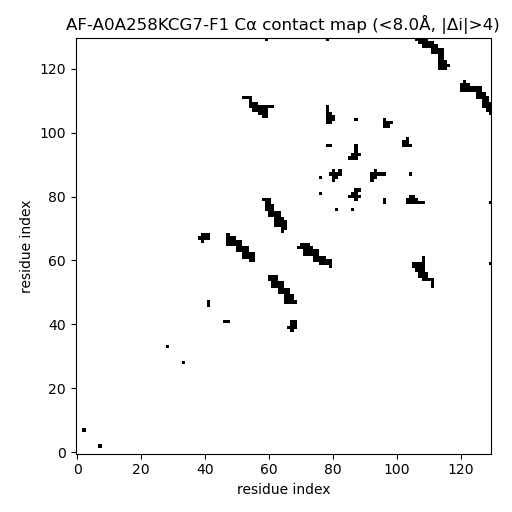O 1
ATOM 711 N N . MET A 1 96 ? 7.197 -2.149 -17.280 1.00 96.44 96 MET A N 1
ATOM 712 C CA . MET A 1 96 ? 6.919 -1.453 -16.018 1.00 96.44 96 MET A CA 1
ATOM 713 C C . MET A 1 96 ? 8.140 -1.368 -15.096 1.00 96.44 96 MET A C 1
ATOM 715 O O . MET A 1 96 ? 8.175 -0.511 -14.221 1.00 96.44 96 MET A O 1
ATOM 719 N N . LEU A 1 97 ? 9.149 -2.217 -15.313 1.00 96.62 97 LEU A N 1
ATOM 720 C CA . LEU A 1 97 ? 10.416 -2.217 -14.572 1.00 96.62 97 LEU A CA 1
ATOM 721 C C . LEU A 1 97 ? 11.522 -1.427 -15.292 1.00 96.62 97 LEU A C 1
ATOM 723 O O . LEU A 1 97 ? 12.691 -1.493 -14.910 1.00 96.62 97 LEU A O 1
ATOM 727 N N . ASN A 1 98 ? 11.188 -0.702 -16.363 1.00 95.81 98 ASN A N 1
ATOM 728 C CA . ASN A 1 98 ? 12.139 0.155 -17.060 1.00 95.81 98 ASN A CA 1
ATOM 729 C C . ASN A 1 98 ? 12.078 1.579 -16.511 1.00 95.81 98 ASN A C 1
ATOM 731 O O . ASN A 1 98 ? 11.042 2.239 -16.535 1.00 95.81 98 ASN A O 1
ATOM 735 N N . THR A 1 99 ? 13.231 2.069 -16.074 1.00 92.00 99 THR A N 1
ATOM 736 C CA . THR A 1 99 ? 13.440 3.440 -15.611 1.00 92.00 99 THR A CA 1
ATOM 737 C C . THR A 1 99 ? 14.211 4.235 -16.666 1.00 92.00 99 THR A C 1
ATOM 739 O O . THR A 1 99 ? 14.680 3.690 -17.670 1.00 92.00 99 THR A O 1
ATOM 742 N N . SER A 1 100 ? 14.439 5.526 -16.418 1.00 93.25 100 SER A N 1
ATOM 743 C CA . SER A 1 100 ? 15.364 6.333 -17.227 1.00 93.25 100 SER A CA 1
ATOM 744 C C . SER A 1 100 ? 16.811 5.812 -17.215 1.00 93.25 100 SER A C 1
ATOM 746 O O . SER A 1 100 ? 17.613 6.247 -18.035 1.00 93.25 100 SER A O 1
ATOM 748 N N . HIS A 1 101 ? 17.149 4.896 -16.300 1.00 91.75 101 HIS A N 1
ATOM 749 C CA . HIS A 1 101 ? 18.466 4.268 -16.165 1.00 91.75 101 HIS A CA 1
ATOM 750 C C . HIS A 1 101 ? 18.499 2.824 -16.695 1.00 91.75 101 HIS A C 1
ATOM 752 O O . HIS A 1 101 ? 19.492 2.122 -16.517 1.00 91.75 101 HIS A O 1
ATOM 758 N N . GLY A 1 102 ? 17.433 2.377 -17.366 1.00 94.88 102 GLY A N 1
ATOM 759 C CA . GLY A 1 102 ? 17.297 1.016 -17.879 1.00 94.88 102 GLY A CA 1
ATOM 760 C C . GLY A 1 102 ? 16.425 0.129 -16.991 1.00 94.88 102 GLY A C 1
ATOM 761 O O . GLY A 1 102 ? 15.665 0.617 -16.154 1.00 94.88 102 GLY A O 1
ATOM 762 N N . ASN A 1 103 ? 16.500 -1.181 -17.223 1.00 96.00 103 ASN A N 1
ATOM 763 C CA . ASN A 1 103 ? 15.711 -2.167 -16.492 1.00 96.00 103 ASN A CA 1
ATOM 764 C C . ASN A 1 103 ? 16.233 -2.335 -15.058 1.00 96.00 103 ASN A C 1
ATOM 766 O O . ASN A 1 103 ? 17.404 -2.665 -14.867 1.00 96.00 103 ASN A O 1
ATOM 770 N N . VAL A 1 104 ? 15.365 -2.126 -14.068 1.00 95.81 104 VAL A N 1
ATOM 771 C CA . VAL A 1 104 ? 15.682 -2.240 -12.640 1.00 95.81 104 VAL A CA 1
ATOM 772 C C . VAL A 1 104 ? 14.620 -3.134 -11.981 1.00 95.81 104 VAL A C 1
ATOM 774 O O . VAL A 1 104 ? 13.539 -2.659 -11.653 1.00 95.81 104 VAL A O 1
ATOM 777 N N . PRO A 1 105 ? 14.878 -4.448 -11.837 1.00 95.62 105 PRO A N 1
ATOM 778 C CA . PRO A 1 105 ? 13.884 -5.415 -11.362 1.00 95.62 105 PRO A CA 1
ATOM 779 C C . PRO A 1 105 ? 13.857 -5.583 -9.829 1.00 95.62 105 PRO A C 1
ATOM 781 O O . PRO A 1 105 ? 13.548 -6.676 -9.342 1.00 95.62 105 PRO A O 1
ATOM 784 N N . TRP A 1 106 ? 14.235 -4.540 -9.084 1.00 95.44 106 TRP A N 1
ATOM 785 C CA . TRP A 1 106 ? 14.238 -4.474 -7.617 1.00 95.44 106 TRP A CA 1
ATOM 786 C C . TRP A 1 106 ? 14.263 -3.011 -7.139 1.00 95.44 106 TRP A C 1
ATOM 788 O O . TRP A 1 106 ? 14.880 -2.188 -7.807 1.00 95.44 106 TRP A O 1
ATOM 798 N N . ASP A 1 107 ? 13.657 -2.692 -5.990 1.00 95.69 107 ASP A N 1
ATOM 799 C CA . ASP A 1 107 ? 13.854 -1.399 -5.297 1.00 95.69 107 ASP A CA 1
ATOM 800 C C . ASP A 1 107 ? 13.329 -1.430 -3.838 1.00 95.69 107 ASP A C 1
ATOM 80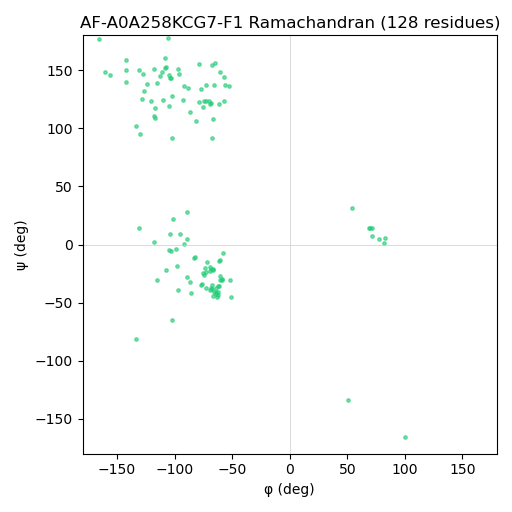2 O O . ASP A 1 107 ? 12.755 -2.437 -3.412 1.00 95.69 107 ASP A O 1
ATOM 806 N N . ASP A 1 108 ? 13.500 -0.342 -3.074 1.00 97.38 108 ASP A N 1
ATOM 807 C CA . ASP A 1 108 ? 12.991 -0.158 -1.699 1.00 97.38 108 ASP A CA 1
ATOM 808 C C . ASP A 1 108 ? 11.733 0.723 -1.654 1.00 97.38 108 ASP A C 1
ATOM 810 O O . ASP A 1 108 ? 11.806 1.940 -1.508 1.00 97.38 108 ASP A O 1
ATOM 814 N N . LEU A 1 109 ? 10.542 0.119 -1.722 1.00 98.06 109 LEU A N 1
ATOM 815 C CA . LEU A 1 109 ? 9.306 0.901 -1.685 1.00 98.06 109 LEU A CA 1
ATOM 816 C C . LEU A 1 109 ? 9.143 1.563 -0.310 1.00 98.06 109 LEU A C 1
ATOM 818 O O . LEU A 1 109 ? 8.802 0.875 0.648 1.00 98.06 109 LEU A O 1
ATOM 822 N N . HIS A 1 110 ? 9.315 2.883 -0.202 1.00 97.94 110 HIS A N 1
ATOM 823 C CA . HIS A 1 110 ? 9.443 3.567 1.090 1.00 97.94 110 HIS A CA 1
ATOM 824 C C . HIS A 1 110 ? 8.164 4.289 1.550 1.00 97.94 110 HIS A C 1
ATOM 826 O O . HIS A 1 110 ? 7.557 3.912 2.553 1.00 97.94 110 HIS A O 1
ATOM 832 N N . HIS A 1 111 ? 7.714 5.319 0.828 1.00 98.19 111 HIS A N 1
ATOM 833 C CA . HIS A 1 111 ? 6.509 6.078 1.170 1.00 98.19 111 HIS A CA 1
ATOM 834 C C . HIS A 1 111 ? 5.340 5.723 0.260 1.00 98.19 111 HIS A C 1
ATOM 836 O O . HIS A 1 111 ? 5.511 5.489 -0.931 1.00 98.19 111 HIS A O 1
ATOM 842 N N . VAL A 1 112 ? 4.136 5.742 0.831 1.00 98.06 112 VAL A N 1
ATOM 843 C CA . VAL A 1 112 ? 2.875 5.477 0.136 1.00 98.06 112 VAL A CA 1
ATOM 844 C C . VAL A 1 112 ? 1.925 6.640 0.393 1.00 98.06 112 VAL A C 1
ATOM 846 O O . VAL A 1 112 ? 1.758 7.066 1.535 1.00 98.06 112 VAL A O 1
ATOM 849 N N . SER A 1 113 ? 1.291 7.157 -0.657 1.00 97.50 113 SER A N 1
ATOM 850 C CA . SER A 1 113 ? 0.294 8.222 -0.540 1.00 97.50 113 SER A CA 1
ATOM 851 C C . SER A 1 113 ? -0.857 8.019 -1.515 1.00 97.50 113 SER A C 1
ATOM 853 O O . SER A 1 113 ? -0.650 7.623 -2.659 1.00 97.50 113 SER A O 1
ATOM 855 N N . MET A 1 114 ? -2.082 8.288 -1.071 1.00 98.06 114 MET A N 1
ATOM 856 C CA . MET A 1 114 ? -3.279 8.154 -1.901 1.00 98.06 114 MET A CA 1
ATOM 857 C C . MET A 1 114 ? -3.679 9.495 -2.513 1.00 98.06 114 MET A C 1
ATOM 859 O O . MET A 1 114 ? -3.508 10.547 -1.892 1.00 98.06 114 MET A O 1
ATOM 863 N N . SER A 1 115 ? -4.240 9.455 -3.722 1.00 98.38 115 SER A N 1
ATOM 864 C CA . SER A 1 115 ? -4.795 10.643 -4.370 1.00 98.38 115 SER A CA 1
ATOM 865 C C . SER A 1 115 ? -5.931 11.259 -3.557 1.00 98.38 115 SER A C 1
ATOM 867 O O . SER A 1 115 ? -6.689 10.569 -2.868 1.00 98.38 115 SER A O 1
ATOM 869 N N . GLN A 1 116 ? -6.043 12.582 -3.661 1.00 98.56 116 GLN A N 1
ATOM 870 C CA . GLN A 1 116 ? -7.034 13.364 -2.938 1.00 98.56 116 GLN A CA 1
ATOM 871 C C . GLN A 1 116 ? -7.778 14.323 -3.856 1.00 98.56 116 GLN A C 1
ATOM 873 O O . GLN A 1 116 ? -7.220 14.863 -4.813 1.00 98.56 116 GLN A O 1
ATOM 878 N N . THR A 1 117 ? -9.025 14.597 -3.487 1.00 98.56 117 THR A N 1
ATOM 879 C CA . THR A 1 117 ? -9.836 15.679 -4.039 1.00 98.56 117 THR A CA 1
ATOM 880 C C . THR A 1 117 ? -10.384 16.492 -2.869 1.00 98.56 117 THR A C 1
ATOM 882 O O . THR A 1 117 ? -10.977 15.934 -1.955 1.00 98.56 117 THR A O 1
ATOM 885 N N . ASN A 1 118 ? -10.152 17.810 -2.862 1.00 97.88 118 ASN A N 1
ATOM 886 C CA . ASN A 1 118 ? -10.542 18.715 -1.765 1.00 97.88 118 ASN A CA 1
ATOM 887 C C . ASN A 1 118 ? -10.032 18.301 -0.366 1.00 97.88 118 ASN A C 1
ATOM 889 O O . ASN A 1 118 ? -10.674 18.593 0.636 1.00 97.88 118 ASN A O 1
ATOM 893 N N . GLY A 1 119 ? -8.867 17.647 -0.296 1.00 97.56 119 GLY A N 1
ATOM 894 C CA . GLY A 1 119 ? -8.257 17.212 0.967 1.00 97.56 119 GLY A CA 1
ATOM 895 C C . GLY A 1 119 ? -8.785 15.883 1.517 1.00 97.56 119 GLY A C 1
ATOM 896 O O . GLY A 1 119 ? -8.394 15.487 2.611 1.00 97.56 119 GLY A O 1
ATOM 897 N N . GLU A 1 120 ? -9.643 15.181 0.775 1.00 98.06 120 GLU A N 1
ATOM 898 C CA . GLU A 1 120 ? -10.146 13.856 1.141 1.00 98.06 120 GLU A CA 1
ATOM 899 C C . GLU A 1 120 ? -9.623 12.792 0.174 1.00 98.06 120 GLU A C 1
ATOM 901 O O . GLU A 1 120 ? -9.461 13.057 -1.020 1.00 98.06 120 GLU A O 1
ATOM 906 N N . ILE A 1 121 ? -9.358 11.586 0.687 1.00 98.06 121 ILE A N 1
ATOM 907 C CA . ILE A 1 121 ? -8.931 10.444 -0.130 1.00 98.06 121 ILE A CA 1
ATOM 908 C C . ILE A 1 121 ? -10.033 10.109 -1.136 1.00 98.06 121 ILE A C 1
ATOM 910 O O . ILE A 1 121 ? -11.149 9.775 -0.749 1.00 98.06 121 ILE A O 1
ATOM 914 N N . ASP A 1 122 ? -9.704 10.157 -2.427 1.00 97.88 122 ASP A N 1
ATOM 915 C CA . ASP A 1 122 ? -10.684 9.946 -3.501 1.00 97.88 122 ASP A CA 1
ATOM 916 C C . ASP A 1 122 ? -10.676 8.521 -4.082 1.00 97.88 122 ASP A C 1
ATOM 918 O O . ASP A 1 122 ? -11.494 8.191 -4.939 1.00 97.88 122 ASP A O 1
ATOM 922 N N . GLY A 1 123 ? -9.754 7.672 -3.618 1.00 97.19 123 GLY A N 1
ATOM 923 C CA . GLY A 1 123 ? -9.693 6.250 -3.961 1.00 97.19 123 GLY A CA 1
ATOM 924 C C . GLY A 1 123 ? -9.283 5.941 -5.404 1.00 97.19 123 GLY A C 1
ATOM 925 O O . GLY A 1 123 ? -9.467 4.808 -5.844 1.00 97.19 123 GLY A O 1
ATOM 926 N N . ARG A 1 124 ? -8.746 6.914 -6.155 1.00 98.06 124 ARG A N 1
ATOM 927 C CA . ARG A 1 124 ? -8.383 6.714 -7.570 1.00 98.06 124 ARG A CA 1
ATOM 928 C C . ARG A 1 124 ? -6.988 6.128 -7.764 1.00 98.06 124 ARG A C 1
ATOM 930 O O . ARG A 1 124 ? -6.816 5.263 -8.618 1.00 98.06 124 ARG A O 1
ATOM 937 N N . TRP A 1 125 ? -6.005 6.597 -6.999 1.00 98.19 125 TRP A N 1
ATOM 938 C CA . TRP A 1 125 ? -4.597 6.243 -7.175 1.00 98.19 125 TRP A CA 1
ATOM 939 C C . TRP A 1 125 ? -3.868 6.079 -5.846 1.00 98.19 125 TRP A C 1
ATOM 941 O O . TRP A 1 125 ? -4.160 6.760 -4.861 1.00 98.19 125 TRP A O 1
ATOM 951 N N . VAL A 1 126 ? -2.856 5.214 -5.867 1.00 98.12 126 VAL A N 1
ATOM 952 C CA . VAL A 1 126 ? -1.842 5.089 -4.821 1.00 98.12 126 VAL A CA 1
ATOM 953 C C . VAL A 1 126 ? -0.487 5.352 -5.469 1.00 98.12 126 VAL A C 1
ATOM 955 O O . VAL A 1 126 ? -0.129 4.696 -6.444 1.00 98.12 126 VAL A O 1
ATOM 958 N N . PHE A 1 127 ? 0.249 6.320 -4.941 1.00 98.19 127 PHE A N 1
ATOM 959 C CA . PHE A 1 127 ? 1.596 6.675 -5.368 1.00 98.19 127 PHE A CA 1
ATOM 960 C C . PHE A 1 127 ? 2.608 6.140 -4.361 1.00 98.19 127 PHE A C 1
ATOM 962 O O . PHE A 1 127 ? 2.351 6.163 -3.154 1.00 98.19 127 PHE A O 1
ATOM 969 N N . ALA A 1 128 ? 3.759 5.689 -4.854 1.00 97.75 128 ALA A N 1
ATOM 970 C CA . ALA A 1 128 ? 4.858 5.227 -4.022 1.00 97.75 128 ALA A CA 1
ATOM 971 C C . ALA A 1 128 ? 6.217 5.626 -4.608 1.00 97.75 128 ALA A C 1
ATOM 973 O O . ALA A 1 128 ? 6.311 5.894 -5.807 1.00 97.75 128 ALA A O 1
ATOM 974 N N . ASN A 1 129 ? 7.254 5.655 -3.769 1.00 96.12 129 ASN A N 1
ATOM 975 C CA . ASN A 1 129 ? 8.644 5.837 -4.196 1.00 96.12 129 ASN A CA 1
ATOM 976 C C . ASN A 1 129 ? 9.499 4.615 -3.846 1.00 96.12 129 ASN A C 1
ATOM 978 O O . ASN A 1 129 ? 9.194 3.937 -2.864 1.00 96.12 129 ASN A O 1
ATOM 982 N N . GLY A 1 130 ? 10.537 4.400 -4.655 1.00 88.75 130 GLY A N 1
ATOM 983 C CA . GLY A 1 130 ? 11.699 3.542 -4.413 1.00 88.75 130 GLY A CA 1
ATOM 984 C C . GLY A 1 130 ? 12.916 4.395 -4.079 1.00 88.75 130 GLY A C 1
ATOM 985 O O . GLY A 1 130 ? 12.922 5.561 -4.553 1.00 88.75 130 GLY A O 1
#

Solvent-accessible surface area (backbone atoms only — not comparable to full-atom values): 7814 Å² total; per-residue (Å²): 135,85,79,57,64,69,58,56,54,51,51,51,53,52,51,56,61,58,55,64,68,74,73,60,69,94,52,65,63,54,72,78,70,45,66,68,65,68,74,33,62,66,57,90,98,57,79,60,85,40,82,43,78,38,58,40,34,79,62,8,26,42,32,32,28,30,32,65,56,68,45,80,75,47,77,46,77,61,34,22,62,33,80,93,79,36,40,55,71,38,86,86,32,41,66,70,31,51,51,102,88,42,80,43,67,57,39,40,20,62,54,68,48,68,38,63,57,98,88,38,81,63,81,80,48,76,48,73,43,100

Mean predicted aligned error: 10.55 Å